Protein AF-A0A8S1JAK6-F1 (afdb_monomer_lite)

Foldseek 3Di:
DCCCPVPHPNVVVQWDWDWQDLDPQWIWTATWHCPCSVVFDNTFDDDPVLSVLLSCCSPPPLQVQAQAEAEAEQCQQVSNLVSSVVSNHPYGHYDDPGPRHDDIDIDGRD

Secondary structure (DSSP, 8-state):
--TTSTT-HHHHHHSEEEEEE-STTEEEEEEEBTT-TTSSSS-B---HHHHHHHHHHHHT-HHHHTT-EEEEES-TT-HHHHHHHHTT-SEEEEE-SS---PPPEEEE--

pLDDT: mean 73.3, std 13.97, range [39.75, 90.88]

Structure (mmCIF, N/CA/C/O backbone):
data_AF-A0A8S1JAK6-F1
#
_entry.id   AF-A0A8S1JAK6-F1
#
loop_
_atom_site.group_PDB
_atom_site.id
_atom_site.type_symbol
_atom_site.label_atom_id
_atom_site.label_alt_id
_atom_site.label_comp_id
_atom_site.label_asym_id
_atom_site.label_entity_id
_atom_site.label_seq_id
_atom_site.pdbx_PDB_ins_code
_atom_site.Cartn_x
_atom_site.Cartn_y
_atom_site.Cartn_z
_atom_site.occupancy
_atom_site.B_iso_or_equiv
_atom_site.auth_seq_id
_atom_site.auth_comp_id
_atom_site.auth_asym_id
_atom_site.auth_atom_id
_atom_site.pdbx_PDB_model_num
ATOM 1 N N . MET A 1 1 ? 17.840 -17.406 -12.270 1.00 52.41 1 MET A N 1
ATOM 2 C CA . MET A 1 1 ? 16.571 -16.688 -12.018 1.00 52.41 1 MET A CA 1
ATOM 3 C C . MET A 1 1 ? 16.662 -15.861 -10.722 1.00 52.41 1 MET A C 1
ATOM 5 O O . MET A 1 1 ? 15.634 -15.533 -10.154 1.00 52.41 1 MET A O 1
ATOM 9 N N . ASP A 1 2 ? 17.881 -15.482 -10.289 1.00 53.88 2 ASP A N 1
ATOM 10 C CA . ASP A 1 2 ? 18.161 -14.805 -9.003 1.00 53.88 2 ASP A CA 1
ATOM 11 C C . ASP A 1 2 ? 18.539 -13.321 -9.150 1.00 53.88 2 ASP A C 1
ATOM 13 O O . ASP A 1 2 ? 18.732 -12.619 -8.161 1.00 53.88 2 ASP A O 1
ATOM 17 N N . GLU A 1 3 ? 18.638 -12.812 -10.380 1.00 52.16 3 GLU A N 1
ATOM 18 C CA . GLU A 1 3 ? 19.069 -11.430 -10.643 1.00 52.16 3 GLU A CA 1
ATOM 19 C C . GLU A 1 3 ? 18.055 -10.366 -10.209 1.00 52.16 3 GLU A C 1
ATOM 21 O O . GLU A 1 3 ? 18.408 -9.191 -10.159 1.00 52.16 3 GLU A O 1
ATOM 26 N N . TYR A 1 4 ? 16.828 -10.782 -9.885 1.00 50.91 4 TYR A N 1
ATOM 27 C CA . TYR A 1 4 ? 15.751 -9.918 -9.399 1.00 50.91 4 TYR A CA 1
ATOM 28 C C . TYR A 1 4 ? 15.288 -10.274 -7.981 1.00 50.91 4 TYR A C 1
ATOM 30 O O . TYR A 1 4 ? 14.261 -9.779 -7.515 1.00 50.91 4 TYR A O 1
ATOM 38 N N . ALA A 1 5 ? 16.043 -11.118 -7.268 1.00 56.34 5 ALA A N 1
ATOM 39 C CA . ALA A 1 5 ? 15.758 -11.413 -5.870 1.00 56.34 5 ALA A CA 1
ATOM 40 C C . ALA A 1 5 ? 15.817 -10.121 -5.022 1.00 56.34 5 ALA A C 1
ATOM 42 O O . ALA A 1 5 ? 16.614 -9.224 -5.334 1.00 56.34 5 ALA A O 1
ATOM 43 N N . PRO A 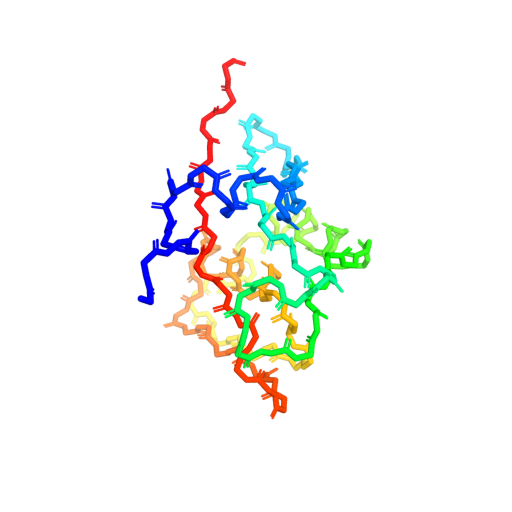1 6 ? 15.012 -10.000 -3.946 1.00 49.12 6 PRO A N 1
ATOM 44 C CA . PRO A 1 6 ? 15.085 -8.863 -3.031 1.00 49.12 6 PRO A CA 1
ATOM 45 C C . PRO A 1 6 ? 16.524 -8.648 -2.532 1.00 49.12 6 PRO A C 1
ATOM 47 O O . PRO A 1 6 ? 17.105 -9.537 -1.915 1.00 49.12 6 PRO A O 1
ATOM 50 N N . GLY A 1 7 ? 17.110 -7.481 -2.824 1.00 53.56 7 GLY A N 1
ATOM 51 C CA . GLY A 1 7 ? 18.501 -7.145 -2.477 1.00 53.56 7 GLY A CA 1
ATOM 52 C C . GLY A 1 7 ? 19.546 -7.403 -3.573 1.00 53.56 7 GLY A C 1
ATOM 53 O O . GLY A 1 7 ? 20.719 -7.102 -3.366 1.00 53.56 7 GLY A O 1
ATOM 54 N N . SER A 1 8 ? 19.151 -7.921 -4.739 1.00 59.53 8 SER A N 1
ATOM 55 C CA . SER A 1 8 ? 20.054 -8.066 -5.887 1.00 59.53 8 SER A CA 1
ATOM 56 C C . SER A 1 8 ? 20.387 -6.708 -6.539 1.00 59.53 8 SER A C 1
ATOM 58 O O . SER A 1 8 ? 19.515 -5.837 -6.622 1.00 59.53 8 SER A O 1
ATOM 60 N N . PRO A 1 9 ? 21.617 -6.518 -7.065 1.00 59.25 9 PRO A N 1
ATOM 61 C CA . PRO A 1 9 ? 22.033 -5.258 -7.691 1.00 59.25 9 PRO A CA 1
ATOM 62 C C . PRO A 1 9 ? 21.166 -4.847 -8.890 1.00 59.25 9 PRO A C 1
ATOM 64 O O . PRO A 1 9 ? 20.943 -3.657 -9.114 1.00 59.25 9 PRO A O 1
ATOM 67 N N . ARG A 1 10 ? 20.655 -5.830 -9.646 1.00 57.25 10 ARG A N 1
ATOM 68 C CA . ARG A 1 10 ? 19.791 -5.612 -10.816 1.00 57.25 10 ARG A CA 1
ATOM 69 C C . ARG A 1 10 ? 18.373 -5.210 -10.421 1.00 57.25 10 ARG A C 1
ATOM 71 O O . ARG A 1 10 ? 17.871 -4.226 -10.953 1.00 57.25 10 ARG A O 1
ATOM 78 N N . ALA A 1 11 ? 17.780 -5.857 -9.411 1.00 54.78 11 ALA A N 1
ATOM 79 C CA . ALA A 1 11 ? 16.516 -5.387 -8.838 1.00 54.78 11 ALA A CA 1
ATOM 80 C C . ALA A 1 11 ? 16.609 -3.930 -8.363 1.00 54.78 11 ALA A C 1
ATOM 82 O O . ALA A 1 11 ? 15.689 -3.153 -8.576 1.00 54.78 11 ALA A O 1
ATOM 83 N N . SER A 1 12 ? 17.721 -3.519 -7.752 1.00 58.47 12 SER A N 1
ATOM 84 C CA . SER A 1 12 ? 17.885 -2.129 -7.304 1.00 58.47 12 SER A CA 1
ATOM 85 C C . SER A 1 12 ? 18.082 -1.099 -8.425 1.00 58.47 12 SER A C 1
ATOM 87 O O . SER A 1 12 ? 17.905 0.087 -8.160 1.00 58.47 12 SER A O 1
ATOM 89 N N . ALA A 1 13 ? 18.458 -1.516 -9.639 1.00 61.34 13 ALA A N 1
ATOM 90 C CA . ALA A 1 13 ? 18.694 -0.611 -10.768 1.00 61.34 13 ALA A CA 1
ATOM 91 C C . ALA A 1 13 ? 17.432 -0.360 -11.611 1.00 61.34 13 ALA A C 1
ATOM 93 O O . ALA A 1 13 ? 17.241 0.752 -12.100 1.00 61.34 13 ALA A O 1
ATOM 94 N N . ASP A 1 14 ? 16.569 -1.372 -11.738 1.00 65.94 14 ASP A N 1
ATOM 95 C CA . ASP A 1 14 ? 15.400 -1.330 -12.626 1.00 65.94 14 ASP A CA 1
ATOM 96 C C . ASP A 1 14 ? 14.075 -1.072 -11.877 1.00 65.94 14 ASP A C 1
ATOM 98 O O . ASP A 1 14 ? 13.054 -0.764 -12.496 1.00 65.94 14 ASP A O 1
ATOM 102 N N . LEU A 1 15 ? 14.081 -1.168 -10.540 1.00 73.31 15 LEU A N 1
ATOM 103 C CA . LEU A 1 15 ? 12.917 -0.899 -9.696 1.00 73.31 15 LEU A CA 1
ATOM 104 C C . LEU A 1 15 ? 12.930 0.527 -9.153 1.00 73.31 15 LEU A C 1
ATOM 106 O O . LEU A 1 15 ? 13.927 1.036 -8.641 1.00 73.31 15 LEU A O 1
ATOM 110 N N . PHE A 1 16 ? 11.755 1.143 -9.162 1.00 78.88 16 PHE A N 1
ATOM 111 C CA . PHE A 1 16 ? 11.549 2.462 -8.591 1.00 78.88 16 PHE A CA 1
ATOM 112 C C . PHE A 1 16 ? 11.123 2.313 -7.139 1.00 78.88 16 PHE A C 1
ATOM 114 O O . PHE A 1 16 ? 10.057 1.776 -6.829 1.00 78.88 16 PHE A O 1
ATOM 121 N N . ARG A 1 17 ? 11.963 2.807 -6.230 1.00 83.62 17 ARG A N 1
ATOM 122 C CA . ARG A 1 17 ? 11.662 2.823 -4.802 1.00 83.62 17 ARG A CA 1
ATOM 123 C C . ARG A 1 17 ? 11.017 4.145 -4.415 1.00 83.62 17 ARG A C 1
ATOM 125 O O . ARG A 1 17 ? 11.666 5.186 -4.409 1.00 83.62 17 ARG A O 1
ATOM 132 N N . TYR A 1 18 ? 9.754 4.079 -4.024 1.00 82.38 18 TYR A N 1
ATOM 133 C CA . TYR A 1 18 ? 9.019 5.205 -3.469 1.00 82.38 18 TYR A CA 1
ATOM 134 C C . TYR A 1 18 ? 8.960 5.094 -1.951 1.00 82.38 18 TYR A C 1
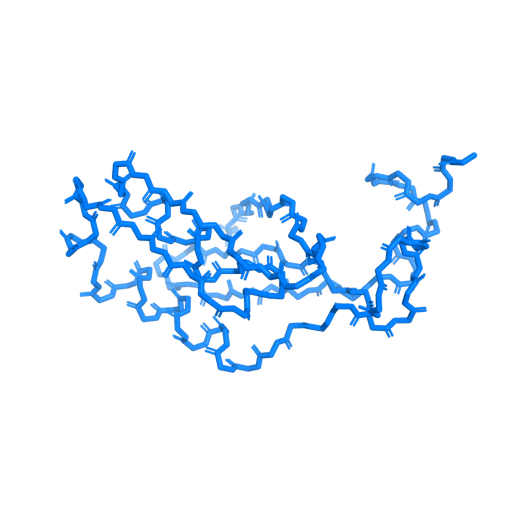ATOM 136 O O . TYR A 1 18 ? 8.741 4.015 -1.400 1.00 82.38 18 TYR A O 1
ATOM 144 N N . ARG A 1 19 ? 9.119 6.227 -1.266 1.00 85.56 19 ARG A N 1
ATOM 145 C CA . ARG A 1 19 ? 8.842 6.341 0.164 1.00 85.56 19 ARG A CA 1
ATOM 146 C C . ARG A 1 19 ? 7.552 7.129 0.346 1.00 85.56 19 ARG A C 1
ATOM 148 O O . ARG A 1 19 ? 7.510 8.319 0.051 1.00 85.56 19 ARG A O 1
ATOM 155 N N . VAL A 1 20 ? 6.514 6.471 0.851 1.00 83.50 20 VAL A N 1
ATOM 156 C CA . VAL A 1 20 ? 5.228 7.104 1.169 1.00 83.50 20 VAL A CA 1
ATOM 157 C C . VAL A 1 20 ? 5.243 7.499 2.641 1.00 83.50 20 VAL A C 1
ATOM 159 O O . VAL A 1 20 ? 5.316 6.636 3.516 1.00 83.50 20 VAL A O 1
ATOM 162 N N . SER A 1 21 ? 5.204 8.800 2.930 1.00 86.00 21 SER A N 1
ATOM 163 C CA . SER A 1 21 ? 5.094 9.300 4.305 1.00 86.00 21 SER A CA 1
ATOM 164 C C . SER A 1 21 ? 3.659 9.143 4.794 1.00 86.00 21 SER A C 1
ATOM 166 O O . SER A 1 21 ? 2.744 9.686 4.188 1.00 86.00 21 SER A O 1
ATOM 168 N N . LEU A 1 22 ? 3.453 8.417 5.892 1.00 82.94 22 LEU A N 1
ATOM 169 C CA . LEU A 1 22 ? 2.126 8.132 6.457 1.00 82.94 22 LEU A CA 1
ATOM 170 C C . LEU A 1 22 ? 1.784 9.040 7.650 1.00 82.94 22 LEU A C 1
ATOM 172 O O . LEU A 1 22 ? 0.800 8.804 8.355 1.00 82.94 22 LEU A O 1
ATOM 176 N N . GLY A 1 23 ? 2.627 10.042 7.915 1.00 78.94 23 GLY A N 1
ATOM 177 C CA . GLY A 1 23 ? 2.562 10.880 9.110 1.00 78.94 23 GLY A CA 1
ATOM 178 C C . GLY A 1 23 ? 3.054 10.176 10.384 1.00 78.94 23 GLY A C 1
ATOM 179 O O . GLY A 1 23 ? 3.317 8.971 10.404 1.00 78.94 23 GLY A O 1
ATOM 180 N N . GLN A 1 24 ? 3.194 10.953 11.467 1.00 75.12 24 GLN A N 1
ATOM 181 C CA . GLN A 1 24 ? 3.627 10.474 12.795 1.00 75.12 24 GLN A CA 1
ATOM 182 C C . GLN A 1 24 ? 4.960 9.698 12.768 1.00 75.12 24 GLN A C 1
ATOM 184 O O . GLN A 1 24 ? 5.116 8.692 13.455 1.00 75.12 24 GLN A O 1
ATOM 189 N N . GLY A 1 25 ? 5.905 10.126 11.925 1.00 78.94 25 GLY A N 1
ATOM 190 C CA . GLY A 1 25 ? 7.219 9.484 11.797 1.00 78.94 25 GLY A CA 1
ATOM 191 C C . GLY A 1 25 ? 7.205 8.107 11.122 1.00 78.94 25 GLY A C 1
ATOM 192 O O . GLY A 1 25 ? 8.218 7.412 11.130 1.00 78.94 25 GLY A O 1
ATOM 193 N N . ARG A 1 26 ? 6.092 7.677 10.515 1.00 81.12 26 ARG A N 1
ATOM 194 C CA . ARG A 1 26 ? 6.025 6.402 9.788 1.00 81.12 26 ARG A CA 1
ATOM 195 C C . ARG A 1 26 ? 6.144 6.622 8.291 1.00 81.12 26 ARG A C 1
ATOM 197 O O . ARG A 1 26 ? 5.495 7.509 7.736 1.00 81.12 26 ARG A O 1
ATOM 204 N N . SER A 1 27 ? 6.905 5.758 7.633 1.00 84.69 27 SER A N 1
ATOM 205 C CA . SER A 1 27 ? 6.958 5.707 6.179 1.00 84.69 27 SER A CA 1
ATOM 206 C C . SER A 1 27 ? 6.879 4.271 5.672 1.00 84.69 27 SER A C 1
ATOM 208 O O . SER A 1 27 ? 7.223 3.319 6.376 1.00 84.69 27 SER A O 1
ATOM 210 N N . LEU A 1 28 ? 6.367 4.125 4.455 1.00 83.56 28 LEU A N 1
ATOM 211 C CA . LEU A 1 28 ? 6.271 2.856 3.753 1.00 83.56 28 LEU A CA 1
ATOM 212 C C . LEU A 1 28 ? 7.192 2.892 2.542 1.00 83.56 28 LEU A C 1
ATOM 214 O O . LEU A 1 28 ? 7.099 3.811 1.725 1.00 83.56 28 LEU A O 1
ATOM 218 N N . ALA A 1 29 ? 8.051 1.885 2.413 1.00 84.50 29 ALA A N 1
ATOM 219 C CA . ALA A 1 29 ? 8.805 1.677 1.190 1.00 84.50 29 ALA A CA 1
ATOM 220 C C . ALA A 1 29 ? 7.957 0.857 0.213 1.00 84.50 29 ALA A C 1
ATOM 222 O O . ALA A 1 29 ? 7.546 -0.263 0.517 1.00 84.50 29 ALA A O 1
ATOM 223 N N . VAL A 1 30 ? 7.715 1.422 -0.966 1.00 83.81 30 VAL A N 1
ATOM 224 C CA . VAL A 1 30 ? 6.983 0.787 -2.060 1.00 83.81 30 VAL A CA 1
ATOM 225 C C . VAL A 1 30 ? 7.930 0.587 -3.229 1.00 83.81 30 VAL A C 1
ATOM 227 O O . VAL A 1 30 ? 8.554 1.537 -3.697 1.00 83.81 30 VAL A O 1
ATOM 230 N N . LEU A 1 31 ? 8.034 -0.652 -3.701 1.00 82.38 31 LEU A N 1
ATOM 231 C CA . LEU A 1 31 ? 8.760 -0.982 -4.921 1.00 82.38 31 LEU A CA 1
ATOM 232 C C . LEU A 1 31 ? 7.770 -1.000 -6.081 1.00 82.38 31 LEU A C 1
ATOM 234 O O . LEU A 1 31 ? 6.768 -1.708 -6.032 1.00 82.38 31 LEU A O 1
ATOM 238 N N . SER A 1 32 ? 8.037 -0.183 -7.090 1.00 81.12 32 SER A N 1
ATOM 239 C CA . SER A 1 32 ? 7.328 -0.190 -8.364 1.00 81.12 32 SER A CA 1
ATOM 240 C C . SER A 1 32 ? 8.228 -0.739 -9.454 1.00 81.12 32 SER A C 1
ATOM 242 O O . SER A 1 32 ? 9.429 -0.477 -9.474 1.00 81.12 32 SER A O 1
ATOM 244 N N . ASP A 1 33 ? 7.609 -1.438 -10.389 1.00 78.56 33 ASP A N 1
ATOM 245 C CA . ASP A 1 33 ? 8.251 -2.069 -11.527 1.00 78.56 33 ASP A CA 1
ATOM 246 C C . ASP A 1 33 ? 7.552 -1.675 -12.843 1.00 78.56 33 ASP A C 1
ATOM 248 O O . ASP A 1 33 ? 6.916 -2.508 -13.486 1.00 78.56 33 ASP A O 1
ATOM 252 N N . PRO A 1 34 ? 7.598 -0.398 -13.262 1.00 74.12 34 PRO A N 1
ATOM 253 C CA . PRO A 1 34 ? 6.966 0.037 -14.508 1.00 74.12 34 PRO A CA 1
ATOM 254 C C . PRO A 1 34 ? 7.609 -0.594 -15.752 1.00 74.12 34 PRO A C 1
ATOM 256 O O . PRO A 1 34 ? 6.975 -0.647 -16.804 1.00 74.12 34 PRO A O 1
ATOM 259 N N . LEU A 1 35 ? 8.859 -1.055 -15.640 1.00 72.00 35 LEU A N 1
ATOM 260 C CA . LEU A 1 35 ? 9.645 -1.622 -16.736 1.00 72.00 35 LEU A CA 1
ATOM 261 C C . LEU A 1 35 ? 9.537 -3.149 -16.830 1.00 72.00 35 LEU A C 1
ATOM 263 O O . LEU A 1 35 ? 10.141 -3.731 -17.727 1.00 72.00 35 LEU A O 1
ATOM 267 N N . HIS A 1 36 ? 8.743 -3.785 -15.960 1.00 70.56 36 HIS A N 1
ATOM 268 C CA . HIS A 1 36 ? 8.521 -5.234 -15.949 1.00 70.56 36 HIS A CA 1
ATOM 269 C C . HIS A 1 36 ? 9.811 -6.041 -15.677 1.00 70.56 36 HIS A C 1
ATOM 271 O O . HIS A 1 36 ? 9.992 -7.161 -16.156 1.00 70.56 36 HIS A O 1
ATOM 277 N N . ALA A 1 37 ? 10.715 -5.481 -14.880 1.00 70.56 37 ALA A N 1
ATOM 278 C CA . ALA A 1 37 ? 11.950 -6.101 -14.428 1.00 70.56 37 ALA A CA 1
ATOM 279 C C . ALA A 1 37 ? 11.712 -7.364 -13.578 1.00 70.56 37 ALA A C 1
ATOM 281 O O . ALA A 1 37 ? 12.510 -8.296 -13.622 1.00 70.56 37 ALA A O 1
ATOM 282 N N . TRP A 1 38 ? 10.592 -7.465 -12.856 1.00 68.06 38 TRP A N 1
ATOM 283 C CA . TRP A 1 38 ? 10.208 -8.680 -12.136 1.00 68.06 38 TRP A CA 1
ATOM 284 C C . TRP A 1 38 ? 9.843 -9.843 -13.064 1.00 68.06 38 TRP A C 1
ATOM 286 O O . TRP A 1 38 ? 9.794 -10.971 -12.591 1.00 68.06 38 TRP A O 1
ATOM 296 N N . GLY A 1 39 ? 9.619 -9.616 -14.363 1.00 60.06 39 GLY A N 1
ATOM 297 C CA . GLY A 1 39 ? 9.436 -10.671 -15.369 1.00 60.06 39 GLY A CA 1
ATOM 298 C C . GLY A 1 39 ? 8.151 -11.508 -15.258 1.00 60.06 39 GLY A C 1
ATOM 299 O O . GLY A 1 39 ? 7.987 -12.455 -16.026 1.00 60.06 39 GLY A O 1
ATOM 300 N N . TYR A 1 40 ? 7.247 -11.183 -14.325 1.00 56.31 40 TYR A N 1
ATOM 301 C CA . TYR A 1 40 ? 6.029 -11.957 -14.041 1.00 56.31 40 TYR A CA 1
ATOM 302 C C . TYR A 1 40 ? 4.720 -11.143 -14.113 1.00 56.31 40 TYR A C 1
ATOM 304 O O . TYR A 1 40 ? 3.653 -11.689 -13.831 1.00 56.31 40 TYR A O 1
ATOM 312 N N . CYS A 1 41 ? 4.751 -9.854 -14.466 1.00 56.03 41 CYS A N 1
ATOM 313 C CA . CYS A 1 41 ? 3.581 -8.974 -14.407 1.00 56.03 41 CYS A CA 1
ATOM 314 C C . CYS A 1 41 ? 3.673 -7.752 -15.336 1.00 56.03 41 CYS A C 1
ATOM 316 O O . CYS A 1 41 ? 4.687 -7.073 -15.376 1.00 56.03 41 CYS A O 1
ATOM 318 N N . ILE A 1 42 ? 2.574 -7.397 -16.021 1.00 56.50 42 ILE A N 1
ATOM 319 C CA . ILE A 1 42 ? 2.452 -6.111 -16.742 1.00 56.50 42 ILE A CA 1
ATOM 320 C C . ILE A 1 42 ? 2.865 -5.012 -15.756 1.00 56.50 42 ILE A C 1
ATOM 322 O O . ILE A 1 42 ? 2.275 -4.962 -14.675 1.00 56.50 42 ILE A O 1
ATOM 326 N N . GLY A 1 43 ? 3.917 -4.251 -16.071 1.00 62.19 43 GLY A N 1
ATOM 327 C CA . GLY A 1 43 ? 4.654 -3.444 -15.096 1.00 62.19 43 GLY A CA 1
ATOM 328 C C . GLY A 1 43 ? 3.766 -2.713 -14.081 1.00 62.19 43 GLY A C 1
ATOM 329 O O . GLY A 1 43 ? 2.727 -2.149 -14.429 1.00 62.19 43 GLY A O 1
ATOM 330 N N . ALA A 1 44 ? 4.148 -2.752 -12.806 1.00 72.38 44 ALA A N 1
ATOM 331 C CA . ALA A 1 44 ? 3.326 -2.269 -11.704 1.00 72.38 44 ALA A CA 1
ATOM 332 C C . ALA A 1 44 ? 3.851 -0.930 -11.165 1.00 72.38 44 ALA A C 1
ATOM 334 O O . ALA A 1 44 ? 4.890 -0.868 -10.511 1.00 72.38 44 ALA A O 1
ATOM 335 N N . SER A 1 45 ? 3.111 0.149 -11.415 1.00 82.81 45 SER A N 1
ATOM 336 C CA . SER A 1 45 ? 3.448 1.500 -10.946 1.00 82.81 45 SER A CA 1
ATOM 337 C C . SER A 1 45 ? 2.713 1.856 -9.659 1.00 82.81 45 SER A C 1
ATOM 339 O O . SER A 1 45 ? 1.562 1.466 -9.462 1.00 82.81 45 SER A O 1
ATOM 341 N N . LEU A 1 46 ? 3.333 2.669 -8.803 1.00 84.19 46 LEU A N 1
ATOM 342 C CA . LEU A 1 46 ? 2.635 3.326 -7.704 1.00 84.19 46 LEU A CA 1
ATOM 343 C C . LEU A 1 46 ? 1.822 4.515 -8.226 1.00 84.19 46 LEU A C 1
ATOM 345 O O . LEU A 1 46 ? 2.374 5.514 -8.682 1.00 84.19 46 LEU A O 1
ATOM 349 N N . TRP A 1 47 ? 0.500 4.428 -8.105 1.00 88.75 47 TRP A N 1
ATOM 350 C CA . TRP A 1 47 ? -0.410 5.516 -8.465 1.00 88.75 47 TRP A CA 1
ATOM 351 C C . TRP A 1 47 ? -0.550 6.509 -7.310 1.00 88.75 47 TRP A C 1
ATOM 353 O O . TRP A 1 47 ? -0.600 6.113 -6.144 1.00 88.75 47 TRP A O 1
ATOM 363 N N . SER A 1 48 ? -0.669 7.801 -7.621 1.00 89.50 48 SER A N 1
ATOM 364 C CA . SER A 1 48 ? -0.860 8.857 -6.613 1.00 89.50 48 SER A CA 1
ATOM 365 C C . SER A 1 48 ? -2.096 8.613 -5.740 1.00 89.50 48 SER A C 1
ATOM 367 O O . SER A 1 48 ? -2.020 8.745 -4.524 1.00 89.50 48 SER A O 1
ATOM 369 N N . ALA A 1 49 ? -3.202 8.146 -6.327 1.00 90.38 49 ALA A N 1
ATOM 370 C CA . ALA A 1 49 ? -4.425 7.821 -5.590 1.00 90.38 49 ALA A CA 1
ATOM 371 C C . ALA A 1 49 ? -4.205 6.765 -4.488 1.00 90.38 49 ALA A C 1
ATOM 373 O O . ALA A 1 49 ? -4.772 6.876 -3.401 1.00 90.38 49 ALA A O 1
ATOM 374 N N . ALA A 1 50 ? -3.347 5.769 -4.736 1.00 90.12 50 ALA A N 1
ATOM 375 C CA . ALA A 1 50 ? -3.010 4.753 -3.743 1.00 90.12 50 ALA A CA 1
ATOM 376 C C . ALA A 1 50 ? -2.211 5.344 -2.568 1.00 90.12 50 ALA A C 1
ATOM 378 O O . ALA A 1 50 ? -2.398 4.920 -1.428 1.00 90.12 50 ALA A O 1
ATOM 379 N N . GLN A 1 51 ? -1.362 6.345 -2.828 1.00 89.94 51 GLN A N 1
ATOM 380 C CA . GLN A 1 51 ? -0.613 7.060 -1.789 1.00 89.94 51 GLN A CA 1
ATOM 381 C C . GLN A 1 51 ? -1.548 7.893 -0.910 1.00 89.94 51 GLN A C 1
ATOM 383 O O . GLN A 1 51 ? -1.506 7.771 0.311 1.00 89.94 51 GLN A O 1
ATOM 388 N N . GLU A 1 52 ? -2.439 8.673 -1.520 1.00 90.81 52 GLU A N 1
ATOM 389 C CA . GLU A 1 52 ? -3.411 9.495 -0.789 1.00 90.81 52 GLU A CA 1
ATOM 390 C C . GLU A 1 52 ? -4.327 8.636 0.092 1.00 90.81 52 GLU A C 1
ATOM 392 O O . GLU A 1 52 ? -4.535 8.924 1.275 1.00 90.81 52 GLU A O 1
ATOM 397 N N . LEU A 1 53 ? -4.821 7.515 -0.446 1.00 90.88 53 LEU A N 1
ATOM 398 C CA . LEU A 1 53 ? -5.648 6.584 0.316 1.00 90.88 53 LEU A CA 1
ATOM 399 C C . LEU A 1 53 ? -4.864 5.928 1.464 1.00 90.88 53 LEU A C 1
ATOM 401 O O . LEU A 1 53 ? -5.388 5.799 2.570 1.00 90.88 53 LEU A O 1
ATOM 405 N N . ALA A 1 54 ? -3.603 5.558 1.240 1.00 89.50 54 ALA A N 1
ATOM 406 C CA . ALA A 1 54 ? -2.729 5.027 2.282 1.00 89.50 54 ALA A CA 1
ATOM 407 C C . ALA A 1 54 ? -2.533 6.023 3.433 1.00 89.50 54 ALA A C 1
ATOM 409 O O . ALA A 1 54 ? -2.687 5.648 4.596 1.00 89.50 54 ALA A O 1
ATOM 410 N N . VAL A 1 55 ? -2.262 7.294 3.127 1.00 88.81 55 VAL A N 1
ATOM 411 C CA . VAL A 1 55 ? -2.138 8.364 4.130 1.00 88.81 55 VAL A CA 1
ATOM 412 C C . VAL A 1 55 ? -3.444 8.531 4.907 1.00 88.81 55 VAL A C 1
ATOM 414 O O . VAL A 1 55 ? -3.440 8.560 6.142 1.00 88.81 55 VAL A O 1
ATOM 417 N N . TYR A 1 56 ? -4.576 8.562 4.202 1.00 88.94 56 TYR A N 1
ATOM 418 C CA . TYR A 1 56 ? -5.897 8.685 4.812 1.00 88.94 56 TYR A CA 1
ATOM 419 C C . TYR A 1 56 ? -6.204 7.540 5.793 1.00 88.94 56 TYR A C 1
ATOM 421 O O . TYR A 1 56 ? -6.599 7.784 6.940 1.00 88.94 56 TYR A O 1
ATOM 429 N N . LEU A 1 57 ? -5.985 6.291 5.371 1.00 88.19 57 LEU A N 1
ATOM 430 C CA . LEU A 1 57 ? -6.228 5.098 6.188 1.00 88.19 57 LEU A CA 1
ATOM 431 C C . LEU A 1 57 ? -5.267 5.019 7.381 1.00 88.19 57 LEU A C 1
ATOM 433 O O . LEU A 1 57 ? -5.683 4.668 8.489 1.00 88.19 57 LEU A O 1
ATOM 437 N N . ALA A 1 58 ? -3.999 5.383 7.176 1.00 85.75 58 ALA A N 1
ATOM 438 C CA . ALA A 1 58 ? -2.963 5.310 8.195 1.00 85.75 58 ALA A CA 1
ATOM 439 C C . ALA A 1 58 ? -3.134 6.353 9.311 1.00 85.75 58 ALA A C 1
ATOM 441 O O . ALA A 1 58 ? -2.813 6.039 10.462 1.00 85.75 58 ALA A O 1
ATOM 442 N N . GLY A 1 59 ? -3.608 7.560 8.981 1.00 78.38 59 GLY A N 1
ATOM 443 C CA . GLY A 1 59 ? -3.756 8.673 9.922 1.00 78.38 59 GLY A CA 1
ATOM 444 C C . GLY A 1 59 ? -5.158 8.804 10.521 1.00 78.38 59 GLY A C 1
ATOM 445 O O . GLY A 1 59 ? -5.325 8.767 11.737 1.00 78.38 59 GLY A O 1
ATOM 446 N N . PHE A 1 60 ? -6.185 8.955 9.683 1.00 65.44 60 PHE A N 1
ATOM 447 C CA . PHE A 1 60 ? -7.496 9.447 10.129 1.00 65.44 60 PHE A CA 1
ATOM 448 C C . PHE A 1 60 ? -8.485 8.355 10.527 1.00 65.44 60 PHE A C 1
ATOM 450 O O . PHE A 1 60 ? -9.475 8.639 11.209 1.00 65.44 60 PHE A O 1
ATOM 457 N N . ARG A 1 61 ? -8.267 7.122 10.058 1.00 68.56 61 ARG A N 1
ATOM 458 C CA . ARG A 1 61 ? -9.279 6.055 10.089 1.00 68.56 61 ARG A CA 1
ATOM 459 C C . ARG A 1 61 ? -8.762 4.718 10.594 1.00 68.56 61 ARG A C 1
ATOM 461 O O . ARG A 1 61 ? -9.460 3.718 10.463 1.00 68.56 61 ARG A O 1
ATOM 468 N N . ARG A 1 62 ? -7.599 4.694 11.249 1.00 70.00 62 ARG A N 1
ATOM 469 C CA . ARG A 1 62 ? -7.002 3.455 11.765 1.00 70.00 62 ARG A CA 1
ATOM 470 C C . ARG A 1 62 ? -7.984 2.635 12.614 1.00 70.00 62 ARG A C 1
ATOM 472 O O . ARG A 1 62 ? -8.119 1.437 12.410 1.00 70.00 62 ARG A O 1
ATOM 479 N N . GLY A 1 63 ? -8.748 3.291 13.491 1.00 76.31 63 GLY A N 1
ATOM 480 C CA . GLY A 1 63 ? -9.757 2.628 14.324 1.00 76.31 63 GLY A CA 1
ATOM 481 C C . GLY A 1 63 ? -10.979 2.087 13.568 1.00 76.31 63 GLY A C 1
ATOM 482 O O . GLY A 1 63 ? -11.661 1.208 14.078 1.00 76.31 63 GLY A O 1
ATOM 483 N N . TRP A 1 64 ? -11.265 2.566 12.353 1.00 83.62 64 TRP A N 1
ATOM 484 C CA . TRP A 1 64 ? -12.431 2.119 11.574 1.00 83.62 64 TRP A CA 1
ATOM 485 C C . TRP A 1 64 ? -12.239 0.750 10.935 1.00 83.62 64 TRP A C 1
ATOM 487 O O . TRP A 1 64 ? -13.230 0.107 10.585 1.00 83.62 64 TRP A O 1
ATOM 497 N N . LEU A 1 65 ? -10.985 0.340 10.759 1.00 84.31 65 LEU A N 1
ATOM 498 C CA . LEU A 1 65 ? -10.619 -0.927 10.139 1.00 84.31 65 LEU A CA 1
ATOM 499 C C . LEU A 1 65 ? -10.506 -2.052 11.165 1.00 84.31 65 LEU A C 1
ATOM 501 O O . LEU A 1 65 ? -10.614 -3.212 10.783 1.00 84.31 65 LEU A O 1
ATOM 505 N N . SER A 1 66 ? -10.336 -1.720 12.449 1.00 87.56 66 SER A N 1
ATOM 506 C CA . SER A 1 66 ? -10.158 -2.699 13.522 1.00 87.56 66 SER A CA 1
ATOM 507 C C . SER A 1 66 ? -11.282 -3.740 13.531 1.00 87.56 66 SER A C 1
ATOM 509 O O . SER A 1 66 ? -12.464 -3.395 13.582 1.00 87.56 66 SER A O 1
ATOM 511 N N . GLY A 1 67 ? -10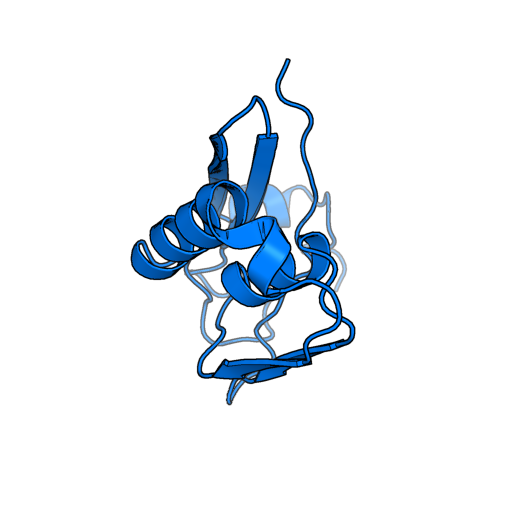.909 -5.017 13.426 1.00 85.31 67 GLY A N 1
ATOM 512 C CA . GLY A 1 67 ? -11.838 -6.151 13.422 1.00 85.31 67 GLY A CA 1
ATOM 513 C C . GLY A 1 67 ? -12.681 -6.317 12.152 1.00 85.31 67 GLY A C 1
ATOM 514 O O . GLY A 1 67 ? -13.460 -7.263 12.068 1.00 85.31 67 GLY A O 1
ATOM 515 N N . LYS A 1 68 ? -12.535 -5.449 11.143 1.00 86.62 68 LYS A N 1
ATOM 516 C CA . LYS A 1 68 ? -13.303 -5.541 9.891 1.00 86.62 68 LYS A CA 1
ATOM 517 C C . LYS A 1 68 ? -12.603 -6.394 8.838 1.00 86.62 68 LYS A C 1
ATOM 519 O O . LYS A 1 68 ? -11.385 -6.558 8.862 1.00 86.62 68 LYS A O 1
ATOM 524 N N . GLY A 1 69 ? -13.387 -6.917 7.897 1.00 87.38 69 GLY A N 1
ATOM 525 C CA . GLY A 1 69 ? -12.877 -7.448 6.635 1.00 87.38 69 GLY A CA 1
ATOM 526 C C . GLY A 1 69 ? -12.726 -6.324 5.612 1.00 87.38 69 GLY A C 1
ATOM 527 O O . GLY A 1 69 ? -13.621 -5.490 5.485 1.00 87.38 69 GLY A O 1
ATOM 528 N N . VAL A 1 70 ? -11.607 -6.300 4.895 1.00 86.94 70 VAL A N 1
ATOM 529 C CA . VAL A 1 70 ? -11.326 -5.338 3.826 1.00 86.94 70 VAL A CA 1
ATOM 530 C C . VAL A 1 70 ? -11.053 -6.102 2.538 1.00 86.94 70 VAL A C 1
ATOM 532 O O . VAL A 1 70 ? -10.224 -7.011 2.518 1.00 86.94 70 VAL A O 1
ATOM 535 N N . LEU A 1 71 ? -11.754 -5.723 1.473 1.00 88.38 71 LEU A N 1
ATOM 536 C CA . LEU A 1 71 ? -11.503 -6.181 0.113 1.00 88.38 71 LEU A CA 1
ATOM 537 C C . LEU A 1 71 ? -11.029 -4.983 -0.709 1.00 88.38 71 LEU A C 1
ATOM 539 O O . LEU A 1 71 ? -11.753 -3.998 -0.831 1.00 88.38 71 LEU A O 1
ATOM 543 N N . GLU A 1 72 ? -9.826 -5.077 -1.261 1.00 88.25 72 GLU A N 1
ATOM 544 C CA . GLU A 1 72 ? -9.298 -4.100 -2.209 1.00 88.25 72 GLU A CA 1
ATOM 545 C C . GLU A 1 72 ? -9.487 -4.621 -3.636 1.00 88.25 72 GLU A C 1
ATOM 547 O O . GLU A 1 72 ? -9.058 -5.731 -3.954 1.00 88.25 72 GLU A O 1
ATOM 552 N N . LEU A 1 73 ? -10.137 -3.825 -4.486 1.00 86.56 73 LEU A N 1
ATOM 553 C CA . LEU A 1 73 ? -10.343 -4.123 -5.903 1.00 86.56 73 LEU A CA 1
ATOM 554 C C . LEU A 1 73 ? -9.352 -3.325 -6.746 1.00 86.56 73 LEU A C 1
ATOM 556 O O . LEU A 1 73 ? -9.147 -2.142 -6.483 1.00 86.56 73 LEU A O 1
ATOM 560 N N . GLY A 1 74 ? -8.778 -3.954 -7.774 1.00 85.25 74 GLY A N 1
ATOM 561 C CA . GLY A 1 74 ? -7.806 -3.291 -8.647 1.00 85.25 74 GLY A CA 1
ATOM 562 C C . GLY A 1 74 ? -6.550 -2.881 -7.883 1.00 85.25 74 GLY A C 1
ATOM 563 O O . GLY A 1 74 ? -6.054 -1.770 -8.040 1.00 85.25 74 GLY A O 1
ATOM 564 N N . ALA A 1 75 ? -6.066 -3.764 -7.013 1.00 82.00 75 ALA A N 1
ATOM 565 C CA . ALA A 1 75 ? -5.093 -3.398 -5.998 1.00 82.00 75 ALA A CA 1
ATOM 566 C C . ALA A 1 75 ? -3.729 -2.950 -6.538 1.00 82.00 75 ALA A C 1
ATOM 568 O O . ALA A 1 75 ? -3.002 -2.237 -5.845 1.00 82.00 75 ALA A O 1
ATOM 569 N N . GLY A 1 76 ? -3.348 -3.381 -7.746 1.00 85.06 76 GLY A N 1
ATOM 570 C CA . GLY A 1 76 ? -2.008 -3.146 -8.283 1.00 85.06 76 GLY A CA 1
ATOM 571 C C . GLY A 1 76 ? -0.946 -3.612 -7.283 1.00 85.06 76 GLY A C 1
ATOM 572 O O . GLY A 1 76 ? -0.898 -4.790 -6.939 1.00 85.06 76 GLY A O 1
ATOM 573 N N . LEU A 1 77 ? -0.163 -2.667 -6.750 1.00 83.19 77 LEU A N 1
ATOM 574 C CA . LEU A 1 77 ? 0.861 -2.922 -5.725 1.00 83.19 77 LEU A CA 1
ATOM 575 C C . LEU A 1 77 ? 0.302 -3.226 -4.314 1.00 83.19 77 LEU A C 1
ATOM 577 O O . LEU A 1 77 ? 1.065 -3.550 -3.406 1.00 83.19 77 LEU A O 1
ATOM 581 N N . GLY A 1 78 ? -1.010 -3.098 -4.098 1.00 86.56 78 GLY A N 1
ATOM 582 C CA . GLY A 1 78 ? -1.709 -3.418 -2.845 1.00 86.56 78 GLY A CA 1
ATOM 583 C C . GLY A 1 78 ? -1.376 -2.508 -1.668 1.00 86.56 78 GLY A C 1
ATOM 584 O O . GLY A 1 78 ? -1.483 -2.926 -0.514 1.00 86.56 78 GLY A O 1
ATOM 585 N N . VAL A 1 79 ? -0.935 -1.277 -1.936 1.00 88.62 79 VAL A N 1
ATOM 586 C CA . VAL A 1 79 ? -0.528 -0.327 -0.891 1.00 88.62 79 VAL A CA 1
ATOM 587 C C . VAL A 1 79 ? -1.679 -0.039 0.096 1.00 88.62 79 VAL A C 1
ATOM 589 O O . VAL A 1 79 ? -1.477 -0.231 1.298 1.00 88.62 79 VAL A O 1
ATOM 592 N N . PRO A 1 80 ? -2.897 0.341 -0.340 1.00 90.00 80 PRO A N 1
ATOM 593 C CA . PRO A 1 80 ? -4.030 0.546 0.568 1.00 90.00 80 PRO A CA 1
ATOM 594 C C . PRO A 1 80 ? -4.433 -0.697 1.372 1.00 90.00 80 PRO A C 1
ATOM 596 O O . PRO A 1 80 ? -4.699 -0.590 2.575 1.00 90.00 80 PRO A O 1
ATOM 599 N N . GLY A 1 81 ? -4.464 -1.879 0.753 1.00 87.88 81 GLY A N 1
ATOM 600 C CA . GLY A 1 81 ? -4.798 -3.136 1.424 1.00 87.88 81 GLY A CA 1
ATOM 601 C C . GLY A 1 81 ? -3.796 -3.496 2.518 1.00 87.88 81 GLY A C 1
ATOM 602 O O . GLY A 1 81 ? -4.185 -3.873 3.626 1.00 87.88 81 GLY A O 1
ATOM 603 N N . GLN A 1 82 ? -2.503 -3.291 2.264 1.00 85.50 82 GLN A N 1
ATOM 604 C CA . GLN A 1 82 ? -1.451 -3.534 3.252 1.00 85.50 82 GLN A CA 1
ATOM 605 C C . GLN A 1 82 ? -1.491 -2.529 4.408 1.00 85.50 82 GLN A C 1
ATOM 607 O O . GLN A 1 82 ? -1.370 -2.919 5.572 1.00 85.50 82 GLN A O 1
ATOM 612 N N . ILE A 1 83 ? -1.763 -1.251 4.131 1.00 87.31 83 ILE A N 1
ATOM 613 C CA . ILE A 1 83 ? -2.026 -0.272 5.195 1.00 87.31 83 ILE A CA 1
ATOM 614 C C . ILE A 1 83 ? -3.240 -0.684 6.027 1.00 87.31 83 ILE A C 1
ATOM 616 O O . ILE A 1 83 ? -3.187 -0.626 7.259 1.00 87.31 83 ILE A O 1
ATOM 620 N N . SER A 1 84 ? -4.299 -1.167 5.379 1.00 87.00 84 SER A N 1
ATOM 621 C CA . SER A 1 84 ? -5.512 -1.617 6.060 1.00 87.00 84 SER A CA 1
ATOM 622 C C . SER A 1 84 ? -5.248 -2.777 7.022 1.00 87.00 84 SER A C 1
ATOM 624 O O . SER A 1 84 ? -5.746 -2.755 8.151 1.00 87.00 84 SER A O 1
ATOM 626 N N . ALA A 1 85 ? -4.389 -3.726 6.633 1.00 83.56 85 ALA A N 1
ATOM 627 C CA . ALA A 1 85 ? -3.927 -4.806 7.506 1.00 83.56 85 ALA A CA 1
ATOM 628 C C . ALA A 1 85 ? -3.253 -4.275 8.780 1.00 83.56 85 ALA A C 1
ATOM 630 O O . ALA A 1 85 ? -3.573 -4.708 9.887 1.00 83.56 85 ALA A O 1
ATOM 631 N N . THR A 1 86 ? -2.399 -3.256 8.662 1.00 82.00 86 THR A N 1
ATOM 632 C CA . THR A 1 86 ? -1.740 -2.642 9.834 1.00 82.00 86 THR A CA 1
ATOM 633 C C . THR A 1 86 ? -2.661 -1.779 10.700 1.00 82.00 86 THR A C 1
ATOM 635 O O . THR A 1 86 ? -2.331 -1.446 11.846 1.00 82.00 86 THR A O 1
ATOM 638 N N . GLY A 1 87 ? -3.844 -1.448 10.180 1.00 80.12 87 GLY A N 1
ATOM 639 C CA . GLY A 1 87 ? -4.941 -0.838 10.924 1.00 80.12 87 GLY A CA 1
ATOM 640 C C . GLY A 1 87 ? -5.674 -1.799 11.864 1.00 80.12 87 GLY A C 1
ATOM 641 O O . GLY A 1 87 ? -6.552 -1.353 12.594 1.00 80.12 87 GLY A O 1
ATOM 642 N N . GLY A 1 88 ? -5.312 -3.087 11.883 1.00 74.62 88 GLY A N 1
ATOM 643 C CA . GLY A 1 88 ? -5.945 -4.093 12.737 1.00 74.62 88 GLY A CA 1
ATOM 644 C C . GLY A 1 88 ? -7.194 -4.722 12.119 1.00 74.62 88 GLY A C 1
ATOM 645 O O . GLY A 1 88 ? -8.044 -5.236 12.847 1.00 74.62 88 GLY A O 1
ATOM 646 N N . CYS A 1 89 ? -7.341 -4.672 10.792 1.00 75.38 89 CYS A N 1
ATOM 647 C CA . CYS A 1 89 ? -8.416 -5.402 10.129 1.00 75.38 89 CYS A CA 1
ATOM 648 C C . CYS A 1 89 ? -8.278 -6.911 10.387 1.00 75.38 89 CYS A C 1
ATOM 650 O O . CYS A 1 89 ? -7.170 -7.445 10.407 1.00 75.38 89 CYS A O 1
ATOM 652 N N . GLY A 1 90 ? -9.402 -7.601 10.585 1.00 65.44 90 GLY A N 1
ATOM 653 C CA . GLY A 1 90 ? -9.412 -9.043 10.848 1.00 65.44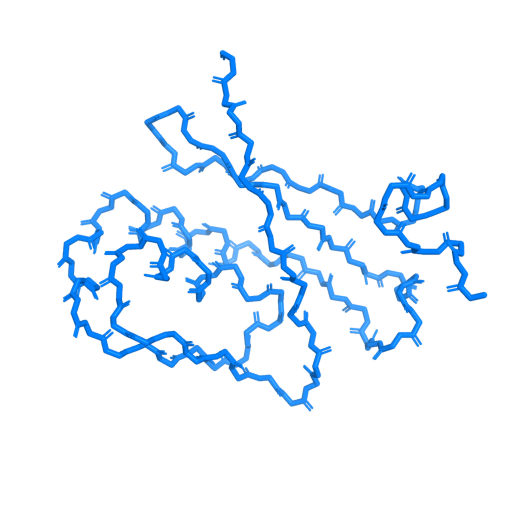 90 GLY A CA 1
ATOM 654 C C . GLY A 1 90 ? -9.035 -9.873 9.618 1.00 65.44 90 GLY A C 1
ATOM 655 O O . GLY A 1 90 ? -8.559 -10.999 9.748 1.00 65.44 90 GLY A O 1
ATOM 656 N N . ARG A 1 91 ? -9.239 -9.319 8.416 1.00 74.12 91 ARG A N 1
ATOM 657 C CA . ARG A 1 91 ? -8.824 -9.916 7.143 1.00 74.12 91 ARG A CA 1
ATOM 658 C C . ARG A 1 91 ? -8.686 -8.828 6.079 1.00 74.12 91 ARG A C 1
ATOM 660 O O . ARG A 1 91 ? -9.636 -8.082 5.864 1.00 74.12 91 ARG A O 1
ATOM 667 N N . ALA A 1 92 ? -7.549 -8.785 5.392 1.00 69.81 92 ALA A N 1
ATOM 668 C CA . ALA A 1 92 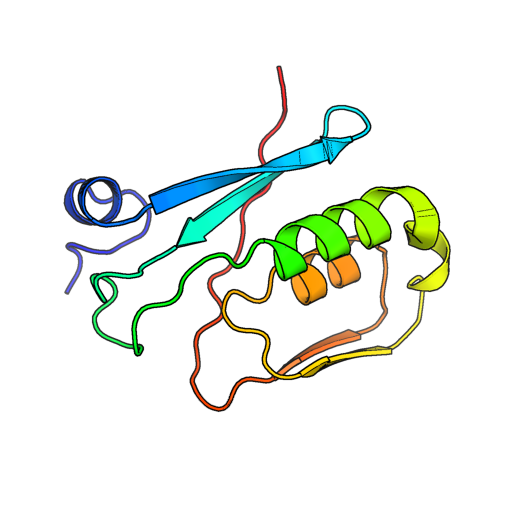? -7.366 -8.010 4.167 1.00 69.81 92 ALA A CA 1
ATOM 669 C C . ALA A 1 92 ? -7.230 -8.980 2.990 1.00 69.81 92 ALA A C 1
ATOM 671 O O . ALA A 1 92 ? -6.366 -9.856 3.002 1.00 69.81 92 ALA A O 1
ATOM 672 N N . SER A 1 93 ? -8.095 -8.840 1.993 1.00 74.88 93 SER A N 1
ATOM 673 C CA . SER A 1 93 ? -8.017 -9.572 0.732 1.00 74.88 93 SER A CA 1
ATOM 674 C C . SER A 1 93 ? -7.741 -8.581 -0.383 1.00 74.88 93 SER A C 1
ATOM 676 O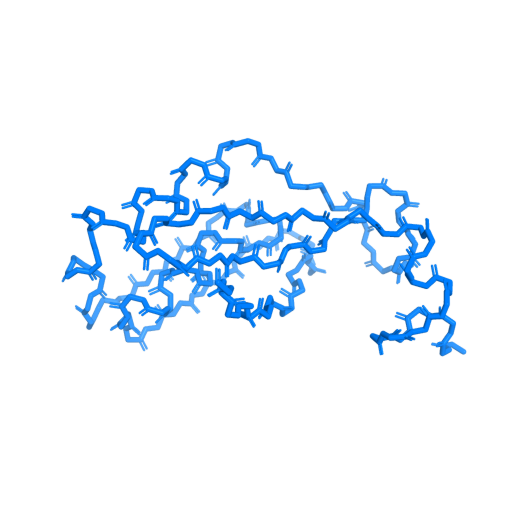 O . SER A 1 93 ? -8.426 -7.567 -0.508 1.00 74.88 93 SER A O 1
ATOM 678 N N . VAL A 1 94 ? -6.712 -8.871 -1.169 1.00 67.94 94 VAL A N 1
ATOM 679 C CA . VAL A 1 94 ? -6.201 -7.959 -2.184 1.00 67.94 94 VAL A CA 1
ATOM 680 C C . VAL A 1 94 ? -6.447 -8.598 -3.544 1.00 67.94 94 VAL A C 1
ATOM 682 O O . VAL A 1 94 ? -5.885 -9.648 -3.846 1.00 67.94 94 VAL A O 1
ATOM 685 N N . GLY A 1 95 ? -7.372 -8.023 -4.311 1.00 58.22 95 GLY A N 1
ATOM 686 C CA . GLY A 1 95 ? -7.810 -8.543 -5.601 1.00 58.22 95 GLY A CA 1
ATOM 687 C C . GLY A 1 95 ? -7.235 -7.734 -6.759 1.00 58.22 95 GLY A C 1
ATOM 688 O O . GLY A 1 95 ? -7.393 -6.514 -6.826 1.00 58.22 95 GLY A O 1
ATOM 689 N N . SER A 1 96 ? -6.604 -8.424 -7.702 1.00 60.16 96 SER A N 1
ATOM 690 C CA . SER A 1 96 ? -6.199 -7.887 -9.001 1.00 60.16 96 SER A CA 1
ATOM 691 C C . SER A 1 96 ? -6.373 -8.983 -10.053 1.00 60.16 96 SER A C 1
ATOM 693 O O . SER A 1 96 ? -6.245 -10.164 -9.727 1.00 60.16 96 SER A O 1
ATOM 695 N N . GLU A 1 97 ? -6.665 -8.611 -11.302 1.00 52.81 97 GLU A N 1
ATOM 696 C CA . GLU A 1 97 ? -6.727 -9.563 -12.428 1.00 52.81 97 GLU A CA 1
ATOM 697 C C . GLU A 1 97 ? -5.367 -10.228 -12.700 1.00 52.81 97 GLU A C 1
ATOM 699 O O . GLU A 1 97 ? -5.295 -11.284 -13.323 1.00 52.81 97 GLU A O 1
ATOM 704 N N . LEU A 1 98 ? -4.284 -9.633 -12.194 1.00 54.19 98 LEU A N 1
ATOM 705 C CA . LEU A 1 98 ? -2.915 -10.116 -12.315 1.00 54.19 98 LEU A CA 1
ATOM 706 C C . LEU A 1 98 ? -2.276 -10.122 -10.927 1.00 54.19 98 LEU A C 1
ATOM 708 O O . LEU A 1 98 ? -2.420 -9.155 -10.179 1.00 54.19 98 LEU A O 1
ATOM 712 N N . ALA A 1 99 ? -1.560 -11.191 -10.575 1.00 52.50 99 ALA A N 1
ATOM 713 C CA . ALA A 1 99 ? -0.824 -11.288 -9.315 1.00 52.50 99 ALA A CA 1
ATOM 714 C C . ALA A 1 99 ? 0.297 -10.226 -9.270 1.00 52.50 99 ALA A C 1
ATOM 716 O O . ALA A 1 99 ? 1.423 -10.470 -9.687 1.00 52.50 99 ALA A O 1
ATOM 717 N N . GLN A 1 100 ? -0.041 -9.019 -8.812 1.00 56.56 100 GLN A N 1
ATOM 718 C CA . GLN A 1 100 ? 0.799 -7.813 -8.871 1.00 56.56 100 GLN A CA 1
ATOM 719 C C . GLN A 1 100 ? 1.175 -7.268 -7.490 1.00 56.56 100 GLN A C 1
ATOM 721 O O . GLN A 1 100 ? 1.719 -6.174 -7.393 1.00 56.56 100 GLN A O 1
ATOM 726 N N . THR A 1 101 ? 0.891 -8.010 -6.422 1.00 55.38 101 THR A N 1
ATOM 727 C CA . THR A 1 101 ? 1.065 -7.546 -5.043 1.00 55.38 101 THR A CA 1
ATOM 728 C C . THR A 1 101 ? 2.412 -7.959 -4.453 1.00 55.38 101 THR A C 1
ATOM 730 O O . THR A 1 101 ? 2.514 -9.067 -3.918 1.00 55.38 101 THR A O 1
ATOM 733 N N . PRO A 1 102 ? 3.448 -7.099 -4.488 1.00 59.78 102 PRO A N 1
ATOM 734 C CA . PRO A 1 102 ? 4.647 -7.315 -3.695 1.00 59.78 102 PRO A CA 1
ATOM 735 C C . PRO A 1 102 ? 4.337 -7.144 -2.203 1.00 59.78 102 PRO A C 1
ATOM 737 O O . PRO A 1 102 ? 3.498 -6.334 -1.804 1.00 59.78 102 PRO A O 1
ATOM 740 N N . LEU A 1 103 ? 5.061 -7.875 -1.358 1.00 56.19 103 LEU A N 1
ATOM 741 C CA . LEU A 1 103 ? 5.111 -7.606 0.079 1.00 56.19 103 LEU A CA 1
ATOM 742 C C . LEU A 1 103 ? 5.827 -6.269 0.318 1.00 56.19 103 LEU A C 1
ATOM 744 O O . LEU A 1 103 ? 6.981 -6.109 -0.079 1.00 56.19 103 LEU A O 1
ATOM 748 N N . LEU A 1 104 ? 5.160 -5.313 0.967 1.00 57.53 104 LEU A N 1
ATOM 749 C CA . LEU A 1 104 ? 5.762 -4.035 1.344 1.00 57.53 104 LEU A CA 1
ATOM 750 C C . LEU A 1 104 ? 6.480 -4.166 2.686 1.00 57.53 104 LEU A C 1
ATOM 752 O O . LEU A 1 104 ? 6.050 -4.891 3.587 1.00 57.53 104 LEU A O 1
ATOM 756 N N . THR A 1 105 ? 7.573 -3.425 2.833 1.00 53.34 105 THR A N 1
ATOM 757 C CA . THR A 1 105 ? 8.391 -3.413 4.050 1.00 53.34 105 THR A CA 1
ATOM 758 C C . THR A 1 105 ? 8.290 -2.063 4.752 1.00 53.34 105 THR A C 1
ATOM 760 O O . THR A 1 105 ? 8.326 -1.012 4.106 1.00 53.34 105 THR A O 1
ATOM 763 N N . TRP A 1 106 ? 8.207 -2.084 6.082 1.00 53.75 106 TRP A N 1
ATOM 764 C CA . TRP A 1 106 ? 8.207 -0.881 6.915 1.00 53.75 106 TRP A CA 1
ATOM 765 C C . TRP A 1 106 ? 9.623 -0.338 7.087 1.00 53.75 106 TRP A C 1
ATOM 767 O O . TRP A 1 106 ? 10.540 -1.099 7.386 1.00 53.75 106 TRP A O 1
ATOM 777 N N . GLU A 1 107 ? 9.789 0.977 6.952 1.00 50.81 107 GLU A N 1
ATOM 778 C CA . GLU A 1 107 ? 11.034 1.656 7.313 1.00 50.81 107 GLU A CA 1
ATOM 779 C C . GLU A 1 107 ? 10.807 2.545 8.536 1.00 50.81 107 GLU A C 1
ATOM 781 O O . GLU A 1 107 ? 9.829 3.297 8.609 1.00 50.81 107 GLU A O 1
ATOM 786 N N . ALA A 1 108 ? 11.723 2.469 9.503 1.00 42.81 108 ALA A N 1
ATOM 787 C CA . ALA A 1 108 ? 11.793 3.456 10.570 1.00 42.81 108 ALA A CA 1
ATOM 788 C C . ALA A 1 108 ? 12.258 4.790 9.973 1.00 42.81 108 ALA A C 1
ATOM 790 O O . ALA A 1 108 ? 13.266 4.837 9.264 1.00 42.81 108 ALA A O 1
ATOM 791 N N . SER A 1 109 ? 11.527 5.869 10.249 1.00 48.38 109 SER A N 1
ATOM 792 C CA . SER A 1 109 ? 12.039 7.212 9.972 1.00 48.38 109 SER A CA 1
ATOM 793 C C . SER A 1 109 ? 12.968 7.592 11.126 1.00 48.38 109 SER A C 1
ATOM 795 O O . SER A 1 109 ? 12.547 7.506 12.280 1.00 48.38 109 SER A O 1
ATOM 797 N N . LEU A 1 110 ? 14.223 7.926 10.803 1.00 39.75 110 LEU A N 1
ATOM 798 C CA . LEU A 1 110 ? 15.193 8.509 11.739 1.00 39.75 110 LEU A CA 1
ATOM 799 C C . LEU A 1 110 ? 14.728 9.887 12.220 1.00 39.75 110 LEU A C 1
ATOM 801 O O . LEU A 1 110 ? 14.131 10.617 11.392 1.00 39.75 110 LEU A O 1
#

Sequence (110 aa):
MDEYAPGSPRASADLFRYRVSLGQGRSLAVLSDPLHAWGYCIGASLWSAAQELAVYLAGFRRGWLSGKGVLELGAGLGVPGQISATGGCGRASVGSELAQTPLLTWEASL

InterPro domains:
  IPR029063 S-adenosyl-L-methionine-dependent methyltransferase superfamily [G3DSA:3.40.50.150] (9-95)

Radius of gyration: 14.22 Å; chains: 1; bounding box: 35×28×31 Å

Organism: NCBI:txid121088